Protein AF-A0A960I4E6-F1 (afdb_monomer)

Solvent-accessible surface area (backbone atoms only — not comparable to full-atom values): 8635 Å² total; per-residue (Å²): 141,48,82,63,46,8,63,42,57,64,64,68,92,78,55,79,77,52,73,44,82,52,91,48,92,100,50,95,77,42,71,48,63,75,60,32,48,14,31,56,44,51,40,40,74,74,46,74,80,50,78,89,82,73,68,37,79,29,67,81,35,92,39,59,68,58,84,77,54,41,71,29,26,16,45,44,10,22,14,49,50,31,28,79,68,65,22,26,20,38,17,36,18,27,40,72,74,76,86,50,67,94,90,73,34,68,74,60,41,62,70,71,52,49,59,64,42,45,50,54,53,47,50,54,54,50,50,48,47,70,75,59,62,67,98,60,55,42,68,44,82,45,70,30,73,67,48,84,127

Mean predicted aligned error: 4.67 Å

Nearest PDB structures (foldseek):
  5kst-assembly1_B  TM=8.573E-01  e=1.637E-09  Xylella fastidiosa 9a5c
  5kst-assembly1_C  TM=8.493E-01  e=1.103E-09  Xylella fastidiosa 9a5c
  5kst-assembly1_D  TM=8.505E-01  e=2.962E-09  Xylella fastidiosa 9a5c
  4zg5-assembly1_C  TM=8.194E-01  e=6.125E-08  Brucella abortus S19
  1ilv-assembly2_B  TM=7.559E-01  e=7.002E-07  Thermotoga maritima

pLDDT: mean 91.22, std 11.71, range [43.88, 98.81]

Sequence (149 aa):
EFSGAGAAVGALHLLQPEVRRVHVEGVAEAWTLNGPPALCVLFARLGLFGPPFDLVVSGINPGANVGRSVYHSGTIGAVLTGRLGGISGVAVSQAVAGFGVEGQGWDEMVKGQIWDTAADVASSVVGGLIADPPADAVALNVNVPNLPL

Radius of gyration: 15.85 Å; Cα contacts (8 Å, |Δi|>4): 259; chains: 1; bounding box: 44×38×42 Å

Structure (mmCIF, N/CA/C/O backbone):
data_AF-A0A960I4E6-F1
#
_entry.id   AF-A0A960I4E6-F1
#
loop_
_atom_site.group_PDB
_atom_site.id
_atom_site.type_symbol
_atom_site.label_atom_id
_atom_site.label_alt_id
_atom_site.label_comp_id
_atom_site.label_asym_id
_atom_site.label_entity_id
_atom_site.label_seq_id
_atom_site.pdbx_PDB_ins_code
_atom_site.Cartn_x
_atom_site.Cartn_y
_atom_site.Cartn_z
_atom_site.occupancy
_atom_site.B_iso_or_equiv
_atom_site.auth_seq_id
_atom_site.auth_comp_id
_atom_site.auth_asym_id
_atom_site.auth_atom_id
_atom_site.pdbx_PDB_model_num
ATOM 1 N N . GLU A 1 1 ? 1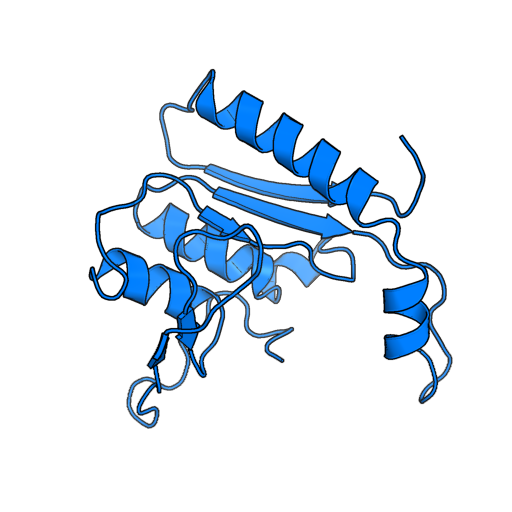2.657 0.837 -5.648 1.00 72.12 1 GLU A N 1
ATOM 2 C CA . GLU A 1 1 ? 11.960 2.103 -5.353 1.00 72.12 1 GLU A CA 1
ATOM 3 C C . GLU A 1 1 ? 11.039 2.379 -6.545 1.00 72.12 1 GLU A C 1
ATOM 5 O O . GLU A 1 1 ? 11.444 2.081 -7.662 1.00 72.12 1 GLU A O 1
ATOM 10 N N . PHE A 1 2 ? 9.770 2.727 -6.301 1.00 84.81 2 PHE A N 1
ATOM 11 C CA . PHE A 1 2 ? 8.718 2.862 -7.330 1.00 84.81 2 PHE A CA 1
ATOM 12 C C . PHE A 1 2 ? 7.821 4.091 -7.064 1.00 84.81 2 PHE A C 1
ATOM 14 O O . PHE A 1 2 ? 6.644 4.102 -7.443 1.00 84.81 2 PHE A O 1
ATOM 21 N N . SER A 1 3 ? 8.331 5.126 -6.385 1.00 78.62 3 SER A N 1
ATOM 22 C CA . SER A 1 3 ? 7.590 6.387 -6.270 1.00 78.62 3 SER A CA 1
ATOM 23 C C . SER A 1 3 ? 7.396 6.978 -7.662 1.00 78.62 3 SER A C 1
ATOM 25 O O . SER A 1 3 ? 8.274 6.904 -8.517 1.00 78.62 3 SER A O 1
ATOM 27 N N . GLY A 1 4 ? 6.214 7.531 -7.926 1.00 88.81 4 GLY A N 1
ATOM 28 C CA . GLY A 1 4 ? 5.860 8.020 -9.259 1.00 88.81 4 GLY A CA 1
ATOM 29 C C . GLY A 1 4 ? 5.182 6.981 -10.160 1.00 88.81 4 GLY A C 1
ATOM 30 O O . GLY A 1 4 ? 4.615 7.360 -11.183 1.00 88.81 4 GLY A O 1
ATOM 31 N N . ALA A 1 5 ? 5.175 5.693 -9.789 1.00 93.00 5 ALA A N 1
ATOM 32 C CA . ALA A 1 5 ? 4.591 4.638 -10.621 1.00 93.00 5 ALA A CA 1
ATOM 33 C C . ALA A 1 5 ? 3.056 4.706 -10.741 1.00 93.00 5 ALA A C 1
ATOM 35 O O . ALA A 1 5 ? 2.490 4.116 -11.663 1.00 93.00 5 ALA A O 1
ATOM 36 N N . GLY A 1 6 ? 2.368 5.396 -9.823 1.00 94.19 6 GLY A N 1
ATOM 37 C CA . GLY A 1 6 ? 0.905 5.389 -9.761 1.00 94.19 6 GLY A CA 1
ATOM 38 C C . GLY A 1 6 ? 0.350 3.958 -9.764 1.00 94.19 6 GLY A C 1
ATOM 39 O O . GLY A 1 6 ? 0.862 3.080 -9.071 1.00 94.19 6 GLY A O 1
ATOM 40 N N . ALA A 1 7 ? -0.669 3.707 -10.590 1.00 95.19 7 ALA A N 1
ATOM 41 C CA . ALA A 1 7 ? -1.270 2.382 -10.781 1.00 95.19 7 ALA A CA 1
ATOM 42 C C . ALA A 1 7 ? -0.632 1.556 -11.923 1.00 95.19 7 ALA A C 1
ATOM 44 O O . ALA A 1 7 ? -1.254 0.626 -12.438 1.00 95.19 7 ALA A O 1
ATOM 45 N N . ALA A 1 8 ? 0.582 1.893 -12.369 1.00 94.62 8 ALA A N 1
ATOM 46 C CA . ALA A 1 8 ? 1.252 1.127 -13.416 1.00 94.62 8 ALA A CA 1
ATOM 47 C C . ALA A 1 8 ? 1.584 -0.295 -12.940 1.00 94.62 8 ALA A C 1
ATOM 49 O O . ALA A 1 8 ? 2.090 -0.486 -11.841 1.00 94.62 8 ALA A O 1
ATOM 50 N N . VAL A 1 9 ? 1.384 -1.288 -13.807 1.00 91.88 9 VAL A N 1
ATOM 51 C CA . VAL A 1 9 ? 1.745 -2.700 -13.557 1.00 91.88 9 VAL A CA 1
ATOM 52 C C . VAL A 1 9 ? 3.100 -3.086 -14.169 1.00 91.88 9 VAL A C 1
ATOM 54 O O . VAL A 1 9 ? 3.491 -4.248 -14.160 1.00 91.88 9 VAL A O 1
ATOM 57 N N . GLY A 1 10 ? 3.840 -2.100 -14.685 1.00 87.69 10 GLY A N 1
ATOM 58 C CA . GLY A 1 10 ? 5.119 -2.289 -15.369 1.00 87.69 10 GLY A CA 1
ATOM 59 C C . GLY A 1 10 ? 4.977 -2.674 -16.847 1.00 87.69 10 GLY A C 1
ATOM 60 O O . GLY A 1 10 ? 3.881 -2.886 -17.366 1.00 87.69 10 GLY A O 1
ATOM 61 N N . ALA A 1 11 ? 6.109 -2.754 -17.550 1.00 84.19 11 ALA A N 1
ATOM 62 C CA . ALA A 1 11 ? 6.181 -3.205 -18.938 1.00 84.19 11 ALA A CA 1
ATOM 63 C C . ALA A 1 11 ? 6.035 -4.737 -19.036 1.00 84.19 11 ALA A C 1
ATOM 65 O O . ALA A 1 11 ? 7.017 -5.445 -19.237 1.00 84.19 11 ALA A O 1
ATOM 66 N N . LEU A 1 12 ? 4.808 -5.253 -18.898 1.00 78.88 12 LEU A N 1
ATOM 67 C CA . LEU A 1 12 ? 4.516 -6.698 -18.827 1.00 78.88 12 LEU A CA 1
ATOM 68 C C . LEU A 1 12 ? 5.081 -7.536 -19.990 1.00 78.88 12 LEU A C 1
ATOM 70 O O . LEU A 1 12 ? 5.328 -8.721 -19.823 1.00 78.88 12 LEU A O 1
ATOM 74 N N . HIS A 1 13 ? 5.291 -6.934 -21.162 1.00 77.50 13 HIS A N 1
ATOM 75 C CA . HIS A 1 13 ? 5.840 -7.605 -22.346 1.00 77.50 13 HIS A CA 1
ATOM 76 C C . HIS A 1 13 ? 7.375 -7.732 -22.337 1.00 77.50 13 HIS A C 1
ATOM 78 O O . HIS A 1 13 ? 7.924 -8.478 -23.142 1.00 77.50 13 HIS A O 1
ATOM 84 N N . LEU A 1 14 ? 8.065 -7.001 -21.455 1.00 81.44 14 LEU A N 1
ATOM 85 C CA . LEU A 1 14 ? 9.528 -7.024 -21.304 1.00 81.44 14 LEU A CA 1
ATOM 86 C C . LEU A 1 14 ? 9.962 -7.550 -19.936 1.00 81.44 14 LEU A C 1
ATOM 88 O O . LEU A 1 14 ? 11.085 -8.020 -19.780 1.00 81.44 14 LEU A O 1
ATOM 92 N N . LEU A 1 15 ? 9.090 -7.439 -18.936 1.00 76.75 15 LEU A N 1
ATOM 93 C CA . LEU A 1 15 ? 9.360 -7.896 -17.585 1.00 76.75 15 LEU A CA 1
ATOM 94 C C . LEU A 1 15 ? 9.135 -9.404 -17.487 1.00 76.75 15 LEU A C 1
ATOM 96 O O . LEU A 1 15 ? 8.081 -9.911 -17.859 1.00 76.75 15 LEU A O 1
ATOM 100 N N . GLN A 1 16 ? 10.105 -10.096 -16.898 1.00 86.06 16 GLN A N 1
ATOM 101 C CA . GLN A 1 16 ? 9.895 -11.389 -16.253 1.00 86.06 16 GLN A CA 1
ATOM 102 C C . GLN A 1 16 ? 9.923 -11.133 -14.747 1.00 86.06 16 GLN A C 1
ATOM 104 O O . GLN A 1 16 ? 11.015 -11.013 -14.182 1.00 86.06 16 GLN A O 1
ATOM 109 N N . PRO A 1 17 ? 8.757 -10.938 -14.103 1.00 88.44 17 PRO A N 1
ATOM 110 C CA . PRO A 1 17 ? 8.752 -10.579 -12.704 1.00 88.44 17 PRO A CA 1
ATOM 111 C C . PRO A 1 17 ? 9.275 -11.739 -11.860 1.00 88.44 17 PRO A C 1
ATOM 113 O O . PRO A 1 17 ? 8.780 -12.862 -11.925 1.00 88.44 17 PRO A O 1
ATOM 116 N N . GLU A 1 18 ? 10.297 -11.451 -11.076 1.00 92.38 18 GLU A N 1
ATOM 117 C CA . GLU A 1 18 ? 10.883 -12.352 -10.115 1.00 92.38 18 GLU A CA 1
ATOM 118 C C . GLU A 1 18 ? 10.123 -12.255 -8.800 1.00 92.38 18 GLU A C 1
ATOM 120 O O . GLU A 1 18 ? 9.946 -11.169 -8.241 1.00 92.38 18 GLU A O 1
ATOM 125 N N . VAL A 1 19 ? 9.706 -13.419 -8.311 1.00 95.19 19 VAL A N 1
ATOM 126 C CA . VAL A 1 19 ? 8.964 -13.574 -7.069 1.00 95.19 19 VAL A CA 1
ATOM 127 C C . VAL A 1 19 ? 9.729 -14.489 -6.138 1.00 95.19 19 VAL A C 1
ATOM 129 O O . VAL A 1 19 ? 10.095 -15.601 -6.516 1.00 95.19 19 VAL A O 1
ATOM 132 N N . ARG A 1 20 ? 9.958 -14.036 -4.905 1.00 96.69 20 ARG A N 1
ATOM 133 C CA . ARG A 1 20 ? 10.644 -14.834 -3.886 1.00 96.69 20 ARG A CA 1
ATOM 134 C C . ARG A 1 20 ? 9.882 -14.797 -2.577 1.00 96.69 20 ARG A C 1
ATOM 136 O O . ARG A 1 20 ? 9.466 -13.733 -2.130 1.00 96.69 20 ARG A O 1
ATOM 143 N N . ARG A 1 21 ? 9.742 -15.956 -1.937 1.00 96.94 21 ARG A N 1
ATOM 144 C CA . ARG A 1 21 ? 9.290 -16.020 -0.547 1.00 96.94 21 ARG A CA 1
ATOM 145 C C . ARG A 1 21 ? 10.423 -15.543 0.354 1.00 96.94 21 ARG A C 1
ATOM 147 O O . ARG A 1 21 ? 11.572 -15.937 0.157 1.00 96.94 21 ARG A O 1
ATOM 154 N N . VAL A 1 22 ? 10.098 -14.714 1.336 1.00 97.62 22 VAL A N 1
ATOM 155 C CA . VAL A 1 22 ? 11.049 -14.194 2.323 1.00 97.62 22 VAL A CA 1
ATOM 156 C C . VAL A 1 22 ? 10.477 -14.334 3.730 1.00 97.62 22 VAL A C 1
ATOM 158 O O . VAL A 1 22 ? 9.287 -14.589 3.905 1.00 97.62 22 VAL A O 1
ATOM 161 N N . HIS A 1 23 ? 11.335 -14.193 4.736 1.00 97.50 23 HIS A N 1
ATOM 162 C CA . HIS A 1 23 ? 10.920 -14.156 6.132 1.00 97.50 23 HIS A CA 1
ATOM 163 C C . HIS A 1 23 ? 10.969 -12.718 6.645 1.00 97.50 23 HIS A C 1
ATOM 165 O O . HIS A 1 23 ? 11.958 -12.018 6.428 1.00 97.50 23 HIS A O 1
ATOM 171 N N . VAL A 1 24 ? 9.905 -12.302 7.326 1.00 96.44 24 VAL A N 1
ATOM 172 C CA . VAL A 1 24 ? 9.822 -11.042 8.066 1.00 96.44 24 VAL A CA 1
ATOM 173 C C . VAL A 1 24 ? 9.306 -11.393 9.456 1.00 96.44 24 VAL A C 1
ATOM 175 O O . VAL A 1 24 ? 8.314 -12.111 9.584 1.00 96.44 24 VAL A O 1
ATOM 178 N N . GLU A 1 25 ? 10.003 -10.934 10.492 1.00 96.56 25 GLU A N 1
ATOM 179 C CA . GLU A 1 25 ? 9.628 -11.205 11.879 1.00 96.56 25 GLU A CA 1
ATOM 180 C C . GLU A 1 25 ? 8.204 -10.701 12.161 1.00 96.56 25 GLU A C 1
ATOM 182 O O . GLU A 1 25 ? 7.827 -9.607 11.745 1.00 96.56 25 GLU A O 1
ATOM 187 N N . GLY A 1 26 ? 7.388 -11.525 12.822 1.00 94.69 26 GLY A N 1
ATOM 188 C CA . GLY A 1 26 ? 5.989 -11.197 13.120 1.00 94.69 26 GLY A CA 1
ATOM 189 C C . GLY A 1 26 ? 5.017 -11.298 11.934 1.00 94.69 26 GLY A C 1
ATOM 190 O O . GLY A 1 26 ? 3.820 -11.103 12.130 1.00 94.69 26 GLY A O 1
ATOM 191 N N . VAL A 1 27 ? 5.480 -11.648 10.728 1.00 95.19 27 VAL A N 1
ATOM 192 C CA . VAL A 1 27 ? 4.634 -11.811 9.534 1.00 95.19 27 VAL A CA 1
ATOM 193 C C . VAL A 1 27 ? 4.553 -13.286 9.140 1.00 95.19 27 VAL A C 1
ATOM 195 O O . VAL A 1 27 ? 5.571 -13.942 8.922 1.00 95.19 27 VAL A O 1
ATOM 198 N N . ALA A 1 28 ? 3.331 -13.812 9.017 1.00 94.00 28 ALA A N 1
ATOM 199 C CA . ALA A 1 28 ? 3.096 -15.225 8.703 1.00 94.00 28 ALA A CA 1
ATOM 200 C C . ALA A 1 28 ? 3.627 -15.622 7.312 1.00 94.00 28 ALA A C 1
ATOM 202 O O . ALA A 1 28 ? 4.294 -16.648 7.161 1.00 94.00 28 ALA A O 1
ATOM 203 N N . GLU A 1 29 ? 3.358 -14.797 6.297 1.00 95.31 29 GLU A N 1
ATOM 204 C CA . GLU A 1 29 ? 3.814 -15.011 4.925 1.00 95.31 29 GLU A CA 1
ATOM 205 C C . GLU A 1 29 ? 4.255 -13.698 4.282 1.00 95.31 29 GLU A C 1
ATOM 207 O O . GLU A 1 29 ? 3.521 -12.712 4.295 1.00 95.31 29 GLU A O 1
ATOM 212 N N . ALA A 1 30 ? 5.455 -13.690 3.701 1.00 97.19 30 ALA A N 1
ATOM 213 C CA . ALA A 1 30 ? 6.005 -12.527 3.023 1.00 97.19 30 ALA A CA 1
ATOM 214 C C . ALA A 1 30 ? 6.641 -12.920 1.687 1.00 97.19 30 ALA A C 1
ATOM 216 O O . ALA A 1 30 ? 7.284 -13.968 1.548 1.00 97.19 30 ALA A O 1
ATOM 217 N N . TRP A 1 31 ? 6.474 -12.039 0.706 1.00 97.38 31 TRP A N 1
ATOM 218 C CA . TRP A 1 31 ? 6.967 -12.209 -0.653 1.00 97.38 31 TRP A CA 1
ATOM 219 C C . TRP A 1 31 ? 7.618 -10.917 -1.136 1.00 97.38 31 TRP A C 1
ATOM 221 O O . TRP A 1 31 ? 7.168 -9.822 -0.803 1.00 97.38 31 TRP A O 1
ATOM 231 N N . THR A 1 32 ? 8.657 -11.041 -1.954 1.00 96.00 32 THR A N 1
ATOM 232 C CA . THR A 1 32 ? 9.203 -9.935 -2.740 1.00 96.00 32 THR A CA 1
ATOM 233 C C . THR A 1 32 ? 8.846 -10.128 -4.206 1.00 96.00 32 THR A C 1
ATOM 235 O O . THR A 1 32 ? 8.808 -11.252 -4.706 1.00 96.00 32 THR A O 1
ATOM 238 N N . LEU A 1 33 ? 8.573 -9.014 -4.883 1.00 93.81 33 LEU A N 1
ATOM 239 C CA . LEU A 1 33 ? 8.299 -8.936 -6.312 1.00 93.81 33 LEU A CA 1
ATOM 240 C C . LEU A 1 33 ? 9.109 -7.769 -6.881 1.00 93.81 33 LEU A C 1
ATOM 242 O O . LEU A 1 33 ? 9.042 -6.656 -6.358 1.00 93.81 33 LEU A O 1
ATOM 246 N N . ASN A 1 34 ? 9.853 -7.991 -7.961 1.00 92.12 34 ASN A N 1
ATOM 247 C CA . ASN A 1 34 ? 10.609 -6.934 -8.647 1.00 92.12 34 ASN A CA 1
ATOM 248 C C . ASN A 1 34 ? 9.723 -6.096 -9.600 1.00 92.12 34 ASN A C 1
ATOM 250 O O . ASN A 1 34 ? 10.031 -5.912 -10.777 1.00 92.12 34 ASN A O 1
ATOM 254 N N . GLY A 1 35 ? 8.611 -5.562 -9.096 1.00 92.94 35 GLY A N 1
ATOM 255 C CA . GLY A 1 35 ? 7.671 -4.779 -9.895 1.00 92.94 35 GLY A CA 1
ATOM 256 C C . GLY A 1 35 ? 6.933 -3.704 -9.098 1.00 92.94 35 GLY A C 1
ATOM 257 O O . GLY A 1 35 ? 7.056 -3.650 -7.873 1.00 92.94 35 GLY A O 1
ATOM 258 N N . PRO A 1 36 ? 6.172 -2.831 -9.783 1.00 95.38 36 PRO A N 1
ATOM 259 C CA . PRO A 1 36 ? 5.442 -1.755 -9.124 1.00 95.38 36 PRO A CA 1
ATOM 260 C C . PRO A 1 36 ? 4.391 -2.272 -8.124 1.00 95.38 36 PRO A C 1
A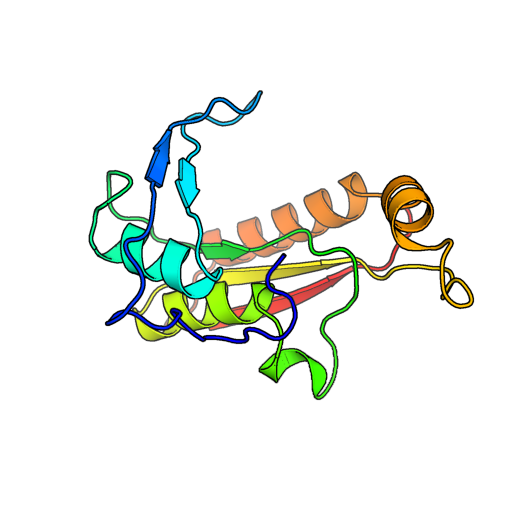TOM 262 O O . PRO A 1 36 ? 3.864 -3.370 -8.313 1.00 95.38 36 PRO A O 1
ATOM 265 N N . PRO A 1 37 ? 3.980 -1.469 -7.124 1.00 97.19 37 PRO A N 1
ATOM 266 C CA . PRO A 1 37 ? 3.036 -1.909 -6.089 1.00 97.19 37 PRO A CA 1
ATOM 267 C C . PRO A 1 37 ? 1.686 -2.428 -6.615 1.00 97.19 37 PRO A C 1
ATOM 269 O O . PRO A 1 37 ? 1.133 -3.384 -6.073 1.00 97.19 37 PRO A O 1
ATOM 272 N N . ALA A 1 38 ? 1.167 -1.845 -7.700 1.00 97.25 38 ALA A N 1
ATOM 273 C CA . ALA A 1 38 ? -0.044 -2.331 -8.363 1.00 97.25 38 ALA A CA 1
ATOM 274 C C . ALA A 1 38 ? 0.108 -3.772 -8.886 1.00 97.25 38 ALA A C 1
ATOM 276 O O . ALA A 1 38 ? -0.834 -4.560 -8.806 1.00 97.25 38 ALA A O 1
ATOM 277 N N . LEU A 1 39 ? 1.300 -4.149 -9.365 1.00 96.25 39 LEU A N 1
ATOM 278 C CA . LEU A 1 39 ? 1.573 -5.509 -9.829 1.00 96.25 39 LEU A CA 1
ATOM 279 C C . LEU A 1 39 ? 1.519 -6.519 -8.675 1.00 96.25 39 LEU A C 1
ATOM 281 O O . LEU A 1 39 ? 0.984 -7.607 -8.869 1.00 96.25 39 LEU A O 1
ATOM 285 N N . CYS A 1 40 ? 1.989 -6.155 -7.473 1.00 96.50 40 CYS A N 1
ATOM 286 C CA . CYS A 1 40 ? 1.883 -7.011 -6.285 1.00 96.50 40 CYS A CA 1
ATOM 287 C C . CYS A 1 40 ? 0.422 -7.387 -6.005 1.00 96.50 40 CYS A C 1
ATOM 289 O O . CYS A 1 40 ? 0.095 -8.562 -5.853 1.00 96.50 40 CYS A O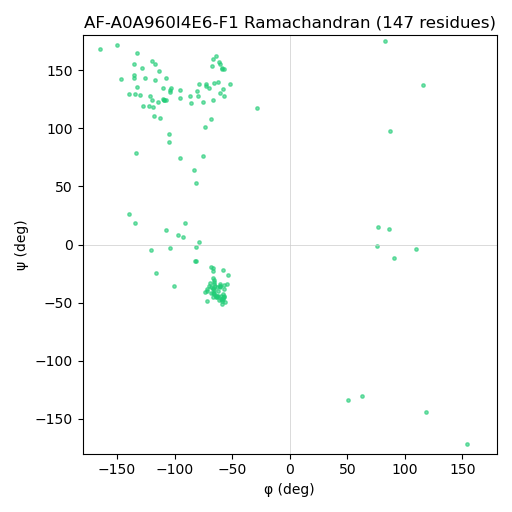 1
ATOM 291 N N . VAL A 1 41 ? -0.471 -6.392 -5.996 1.00 97.69 41 VAL A N 1
ATOM 292 C CA . VAL A 1 41 ? -1.905 -6.610 -5.749 1.00 97.69 41 VAL A CA 1
ATOM 293 C C . VAL A 1 41 ? -2.541 -7.402 -6.888 1.00 97.69 41 VAL A C 1
ATOM 295 O O . VAL A 1 41 ? -3.312 -8.325 -6.637 1.00 97.69 41 VAL A O 1
ATOM 298 N N . LEU A 1 42 ? -2.199 -7.096 -8.142 1.00 96.12 42 LEU A N 1
ATOM 299 C CA . LEU A 1 42 ? -2.694 -7.852 -9.292 1.00 96.12 42 LEU A CA 1
ATOM 300 C C . LEU A 1 42 ? -2.306 -9.335 -9.202 1.00 96.12 42 LEU A C 1
ATOM 302 O O . LEU A 1 42 ? -3.158 -10.199 -9.383 1.00 96.12 42 LEU A O 1
ATOM 306 N N . PHE A 1 43 ? -1.049 -9.640 -8.884 1.00 96.06 43 PHE A N 1
ATOM 307 C CA . PHE A 1 43 ? -0.566 -11.015 -8.752 1.00 96.06 43 PHE A CA 1
ATOM 308 C C . PHE A 1 43 ? -1.202 -11.748 -7.573 1.00 96.06 43 PHE A C 1
ATOM 310 O O . PHE A 1 43 ? -1.575 -12.912 -7.719 1.00 96.06 43 PHE A O 1
ATOM 317 N N . ALA A 1 44 ? -1.412 -11.059 -6.448 1.00 96.62 44 ALA A N 1
ATOM 318 C CA . ALA A 1 44 ? -2.184 -11.601 -5.337 1.00 96.62 44 ALA A CA 1
ATOM 319 C C . ALA A 1 44 ? -3.594 -12.007 -5.792 1.00 96.62 44 ALA A C 1
ATOM 321 O O . ALA A 1 44 ? -4.042 -13.113 -5.503 1.00 96.62 44 ALA A O 1
ATOM 322 N N . ARG A 1 45 ? -4.276 -11.155 -6.575 1.00 95.69 45 ARG A N 1
ATOM 323 C CA . ARG A 1 45 ? -5.632 -11.441 -7.086 1.00 95.69 45 ARG A CA 1
ATOM 324 C C . ARG A 1 45 ? -5.672 -12.600 -8.071 1.00 95.69 45 ARG A C 1
ATOM 326 O O . ARG A 1 45 ? -6.688 -13.275 -8.172 1.00 95.69 45 ARG A O 1
ATOM 333 N N . LEU A 1 46 ? -4.580 -12.820 -8.797 1.00 94.31 46 LEU A N 1
ATOM 334 C CA . LEU A 1 46 ? -4.415 -13.965 -9.690 1.00 94.31 46 LEU A CA 1
ATOM 335 C C . LEU A 1 46 ? -4.048 -15.258 -8.935 1.00 94.31 46 LEU A C 1
ATOM 337 O O . LEU A 1 46 ? -3.858 -16.291 -9.571 1.00 94.31 46 LEU A O 1
ATOM 341 N N . GLY A 1 47 ? -3.964 -15.216 -7.600 1.00 95.12 47 GLY A N 1
ATOM 342 C CA . GLY A 1 47 ? -3.736 -16.382 -6.744 1.00 95.12 47 GLY A CA 1
ATOM 343 C C . GLY A 1 47 ? -2.266 -16.749 -6.546 1.00 95.12 47 GLY A C 1
ATOM 344 O O . GLY A 1 47 ? -1.975 -17.841 -6.065 1.00 95.12 47 GLY A O 1
ATOM 345 N N . LEU A 1 48 ? -1.322 -15.869 -6.906 1.00 95.31 48 LEU A N 1
ATOM 346 C CA . LEU A 1 48 ? 0.107 -16.198 -6.851 1.00 95.31 48 LEU A CA 1
ATOM 347 C C . LEU A 1 48 ? 0.622 -16.429 -5.422 1.00 95.31 48 LEU A C 1
ATOM 349 O O . LEU A 1 48 ? 1.534 -17.227 -5.220 1.00 95.31 48 LEU A O 1
ATOM 353 N N . PHE A 1 49 ? 0.054 -15.725 -4.441 1.00 94.44 49 PHE A N 1
ATOM 354 C CA . PHE A 1 49 ? 0.562 -15.686 -3.066 1.00 94.44 49 PHE A CA 1
ATOM 355 C C . PHE A 1 49 ? -0.293 -16.468 -2.061 1.00 94.44 49 PHE A C 1
ATOM 357 O O . PHE A 1 49 ? -0.083 -16.317 -0.863 1.00 94.44 49 PHE A O 1
ATOM 364 N N . GLY A 1 50 ? -1.235 -17.297 -2.525 1.00 90.88 50 GLY A N 1
ATOM 365 C CA . GLY A 1 50 ? -2.050 -18.156 -1.662 1.00 90.88 50 GLY A CA 1
ATOM 366 C C . GLY A 1 50 ? -3.556 -17.864 -1.737 1.00 90.88 50 GLY A C 1
ATOM 367 O O . GLY A 1 50 ? -4.064 -17.627 -2.837 1.00 90.88 50 GLY A O 1
ATOM 368 N N . PRO A 1 51 ? -4.294 -17.970 -0.613 1.00 93.00 51 PRO A N 1
ATOM 369 C CA . PRO A 1 51 ? -5.750 -17.842 -0.600 1.00 93.00 51 PRO A CA 1
ATOM 370 C C . PRO A 1 51 ? -6.216 -16.438 -1.025 1.00 93.00 51 PRO A C 1
ATOM 372 O O . PRO A 1 51 ? -5.430 -15.487 -1.007 1.00 93.00 51 PRO A O 1
ATOM 375 N N . PRO A 1 52 ? -7.499 -16.285 -1.404 1.00 94.12 52 PRO A N 1
ATOM 376 C CA . PRO A 1 52 ? -8.061 -14.971 -1.688 1.00 94.12 52 PRO A CA 1
ATOM 377 C C . PRO A 1 52 ? -7.950 -14.048 -0.468 1.00 94.12 52 PRO A C 1
ATOM 379 O O . PRO A 1 52 ? -7.989 -14.500 0.676 1.00 94.12 52 PRO A O 1
ATOM 382 N N . PHE A 1 53 ? -7.853 -12.749 -0.734 1.00 94.88 53 PHE A N 1
ATOM 383 C CA . PHE A 1 53 ? -7.832 -11.688 0.269 1.00 94.88 53 PHE A CA 1
ATOM 384 C C . PHE A 1 53 ? -9.020 -10.741 0.057 1.00 94.88 53 PHE A C 1
ATOM 386 O O . PHE A 1 53 ? -9.566 -10.656 -1.045 1.00 94.88 53 PHE A O 1
ATOM 393 N N . ASP A 1 54 ? -9.400 -10.019 1.105 1.00 95.81 54 ASP A N 1
ATOM 394 C CA . ASP A 1 54 ? -10.584 -9.152 1.163 1.00 95.81 54 ASP A CA 1
ATOM 395 C C . ASP A 1 54 ? -10.261 -7.677 1.458 1.00 95.81 54 ASP A C 1
ATOM 397 O O . ASP A 1 54 ? -11.142 -6.819 1.374 1.00 95.81 54 ASP A O 1
ATOM 401 N N . LEU A 1 55 ? -8.993 -7.357 1.730 1.00 97.88 55 LEU A N 1
ATOM 402 C CA . LEU A 1 55 ? -8.526 -6.002 1.999 1.00 97.88 55 LEU A CA 1
ATOM 403 C C . LEU A 1 55 ? -7.099 -5.783 1.479 1.00 97.88 55 LEU A C 1
ATOM 405 O O . LEU A 1 55 ? -6.235 -6.650 1.601 1.00 97.88 55 LEU A O 1
ATOM 409 N N . VAL A 1 56 ? -6.826 -4.589 0.945 1.00 98.50 56 VAL A N 1
ATOM 410 C CA . VAL A 1 56 ? -5.460 -4.128 0.641 1.00 98.50 56 VAL A CA 1
ATOM 411 C C . VAL A 1 56 ? -5.039 -3.052 1.633 1.00 98.50 56 VAL A C 1
ATOM 413 O O . VAL A 1 56 ? -5.672 -2.004 1.707 1.00 98.50 56 VAL A O 1
ATOM 416 N N . VAL A 1 57 ? -3.920 -3.246 2.327 1.00 98.56 57 VAL A N 1
ATOM 417 C CA . VAL A 1 57 ? -3.257 -2.176 3.086 1.00 98.56 57 VAL A CA 1
ATOM 418 C C . VAL A 1 57 ? -1.901 -1.906 2.446 1.00 98.56 57 VAL A C 1
ATOM 420 O O . VAL A 1 57 ? -1.096 -2.819 2.284 1.00 98.56 57 VAL A O 1
ATOM 423 N N . SER A 1 58 ? -1.655 -0.662 2.035 1.00 98.50 58 SER A N 1
ATOM 424 C CA . SER A 1 58 ? -0.401 -0.256 1.396 1.00 98.50 58 SER A CA 1
ATOM 425 C C . SER A 1 58 ? 0.253 0.865 2.191 1.00 98.50 58 SER A C 1
ATOM 427 O O . SER A 1 58 ? -0.330 1.934 2.352 1.00 98.50 58 SER A O 1
ATOM 429 N N . GLY A 1 59 ? 1.461 0.631 2.697 1.00 96.50 59 GLY A N 1
ATOM 430 C CA . GLY A 1 59 ? 2.167 1.576 3.555 1.00 96.50 59 GLY A CA 1
ATOM 431 C C . GLY A 1 59 ? 3.169 0.878 4.481 1.00 96.50 59 GLY A C 1
ATOM 432 O O . GLY A 1 59 ? 3.421 -0.312 4.325 1.00 96.50 59 GLY A O 1
ATOM 433 N N . ILE A 1 60 ? 3.762 1.585 5.443 1.00 96.62 60 ILE A N 1
ATOM 434 C CA . ILE A 1 60 ? 3.618 3.034 5.676 1.00 96.62 60 ILE A CA 1
ATOM 435 C C . ILE A 1 60 ? 4.629 3.778 4.800 1.00 96.62 60 ILE A C 1
ATOM 437 O O . ILE A 1 60 ? 5.830 3.544 4.886 1.00 96.62 60 ILE A O 1
ATOM 441 N N . ASN A 1 61 ? 4.150 4.668 3.933 1.00 94.69 61 ASN A N 1
ATOM 442 C CA . ASN A 1 61 ? 5.024 5.418 3.035 1.00 94.69 61 ASN A CA 1
ATOM 443 C C . ASN A 1 61 ? 5.701 6.602 3.760 1.00 94.69 61 ASN A C 1
ATOM 445 O O . ASN A 1 61 ? 4.974 7.434 4.315 1.00 94.69 61 ASN A O 1
ATOM 449 N N . PRO A 1 62 ? 7.043 6.750 3.706 1.00 91.38 62 PRO A N 1
ATOM 450 C CA . PRO A 1 62 ? 7.720 7.981 4.111 1.00 91.38 62 PRO A CA 1
ATOM 451 C C . PRO A 1 62 ? 7.379 9.099 3.121 1.00 91.38 62 PRO A C 1
ATOM 453 O O . PRO A 1 62 ? 7.834 9.102 1.978 1.00 91.38 62 PRO A O 1
ATOM 456 N N . GLY A 1 63 ? 6.556 10.049 3.550 1.00 90.19 63 GLY A N 1
ATOM 457 C CA . GLY A 1 63 ? 6.104 11.173 2.742 1.00 90.19 63 GLY A CA 1
ATOM 458 C C . GLY A 1 63 ? 4.597 11.150 2.504 1.00 90.19 63 GLY A C 1
ATOM 459 O O . GLY A 1 63 ? 3.988 10.115 2.202 1.00 90.19 63 GLY A O 1
ATOM 460 N N . ALA A 1 64 ? 3.995 12.331 2.628 1.00 91.56 64 ALA A N 1
ATOM 461 C CA . ALA A 1 64 ? 2.565 12.518 2.453 1.00 91.56 64 ALA A CA 1
ATOM 462 C C . ALA A 1 64 ? 2.154 12.425 0.972 1.00 91.56 64 ALA A C 1
ATOM 464 O O . ALA A 1 64 ? 2.784 13.011 0.091 1.00 91.56 64 ALA A O 1
ATOM 465 N N . ASN A 1 65 ? 1.042 11.743 0.711 1.00 93.06 65 ASN A N 1
ATOM 466 C CA . ASN A 1 65 ? 0.372 11.699 -0.583 1.00 93.06 65 ASN A CA 1
ATOM 467 C C . ASN A 1 65 ? -0.888 12.570 -0.526 1.00 93.06 65 ASN A C 1
ATOM 469 O O . ASN A 1 65 ? -1.978 12.095 -0.200 1.00 93.06 65 ASN A O 1
ATOM 473 N N . VAL A 1 66 ? -0.730 13.862 -0.823 1.00 92.69 66 VAL A N 1
ATOM 474 C CA . VAL A 1 66 ? -1.780 14.886 -0.705 1.00 92.69 66 VAL A CA 1
ATOM 475 C C . VAL A 1 66 ? -1.937 15.698 -1.990 1.00 92.69 66 VAL A C 1
ATOM 477 O O . VAL A 1 66 ? -0.999 15.893 -2.762 1.00 92.69 66 VAL A O 1
ATOM 480 N N . GLY A 1 67 ? -3.143 16.212 -2.229 1.00 94.12 67 GLY A N 1
ATOM 481 C CA . GLY A 1 67 ? -3.425 17.021 -3.413 1.00 94.12 67 GLY A CA 1
ATOM 482 C C . GLY A 1 67 ? -3.230 16.228 -4.706 1.00 94.12 67 GLY A C 1
ATOM 483 O O . GLY A 1 67 ? -3.763 15.135 -4.852 1.00 94.12 67 GLY A O 1
ATOM 484 N N . ARG A 1 68 ? -2.486 16.783 -5.669 1.00 92.56 68 ARG A N 1
ATOM 485 C CA . ARG A 1 68 ? -2.303 16.170 -6.998 1.00 92.56 68 ARG A CA 1
ATOM 486 C C . ARG A 1 68 ? -1.221 15.0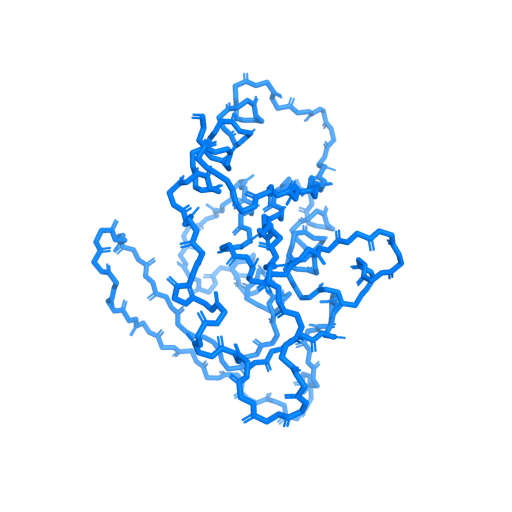90 -7.043 1.00 92.56 68 ARG A C 1
ATOM 488 O O . ARG A 1 68 ? -1.198 14.330 -8.006 1.00 92.56 68 ARG A O 1
ATOM 495 N N . SER A 1 69 ? -0.355 14.980 -6.031 1.00 87.25 69 SER A N 1
ATOM 496 C CA . SER A 1 69 ? 0.684 13.937 -6.022 1.00 87.25 69 SER A CA 1
ATOM 497 C C . SER A 1 69 ? 0.096 12.527 -5.913 1.00 87.25 69 SER A C 1
ATOM 499 O O . SER A 1 69 ? 0.731 11.565 -6.342 1.00 87.25 69 SER A O 1
ATOM 501 N N . VAL A 1 70 ? -1.150 12.410 -5.437 1.00 94.50 70 VAL A N 1
ATOM 502 C CA . VAL A 1 70 ? -1.866 11.137 -5.279 1.00 94.50 70 VAL A CA 1
ATOM 503 C C . VAL A 1 70 ? -1.925 10.308 -6.563 1.00 94.50 70 VAL A C 1
ATOM 505 O O . VAL A 1 70 ? -1.832 9.087 -6.496 1.00 94.50 70 VAL A O 1
ATOM 508 N N . TYR A 1 71 ? -2.009 10.951 -7.733 1.00 93.25 71 TYR A N 1
ATOM 509 C CA . TYR A 1 71 ? -2.083 10.263 -9.028 1.00 93.25 71 TYR A CA 1
ATOM 510 C C . TYR A 1 71 ? -0.802 9.504 -9.386 1.00 93.25 71 TYR A C 1
ATOM 512 O O . TYR A 1 71 ? -0.836 8.566 -10.180 1.00 93.25 71 TYR A O 1
ATOM 520 N N . HIS A 1 72 ? 0.322 9.898 -8.793 1.00 94.12 72 HIS A N 1
ATOM 521 C CA . HIS A 1 72 ? 1.639 9.332 -9.068 1.00 94.12 72 HIS A CA 1
ATOM 522 C C . HIS A 1 72 ? 2.110 8.390 -7.949 1.00 94.12 72 HIS A C 1
ATOM 524 O O . HIS A 1 72 ? 3.158 7.759 -8.058 1.00 94.12 72 HIS A O 1
ATOM 530 N N . SER A 1 73 ? 1.340 8.251 -6.871 1.00 96.44 73 SER A N 1
ATOM 531 C CA . SER A 1 73 ? 1.718 7.431 -5.723 1.00 96.44 73 SER A CA 1
ATOM 532 C C . SER A 1 73 ? 1.557 5.939 -6.010 1.00 96.44 73 SER A C 1
ATOM 534 O O . SER A 1 73 ? 0.456 5.470 -6.297 1.00 96.44 73 SER A O 1
ATOM 536 N N . GLY A 1 74 ? 2.644 5.176 -5.866 1.00 97.12 74 GLY A N 1
ATOM 537 C CA . GLY A 1 74 ? 2.591 3.712 -5.907 1.00 97.12 74 GLY A CA 1
ATOM 538 C C . GLY A 1 74 ? 1.791 3.120 -4.740 1.00 97.12 74 GLY A C 1
ATOM 539 O O . GLY A 1 74 ? 1.046 2.163 -4.935 1.00 97.12 74 GLY A O 1
ATOM 540 N N . THR A 1 75 ? 1.872 3.728 -3.550 1.00 97.69 75 THR A N 1
ATOM 541 C CA . THR A 1 75 ? 1.097 3.337 -2.358 1.00 97.69 75 THR A CA 1
ATOM 542 C C . THR A 1 75 ? -0.406 3.394 -2.635 1.00 97.69 75 THR A C 1
ATOM 544 O O . THR A 1 75 ? -1.144 2.446 -2.373 1.00 97.69 75 THR A O 1
ATOM 547 N N . ILE A 1 76 ? -0.864 4.486 -3.252 1.00 97.94 76 ILE A N 1
ATOM 548 C CA . ILE A 1 76 ? -2.266 4.636 -3.660 1.00 97.94 76 ILE A CA 1
ATOM 549 C C . ILE A 1 76 ? -2.581 3.726 -4.851 1.00 97.94 76 ILE A C 1
ATOM 551 O O . ILE A 1 76 ? -3.648 3.117 -4.889 1.00 97.94 76 ILE A O 1
ATOM 555 N N . GLY A 1 77 ? -1.657 3.574 -5.802 1.00 97.94 77 GLY A N 1
ATOM 556 C CA . GLY A 1 77 ? -1.817 2.694 -6.960 1.00 97.94 77 GLY A CA 1
ATOM 557 C C . GLY A 1 77 ? -2.101 1.235 -6.599 1.00 97.94 77 GLY A C 1
ATOM 558 O O . GLY A 1 77 ? -2.947 0.604 -7.237 1.00 97.94 77 GLY A O 1
ATOM 559 N N . ALA A 1 78 ? -1.466 0.709 -5.547 1.00 98.31 78 ALA A N 1
ATOM 560 C CA . ALA A 1 78 ? -1.757 -0.623 -5.016 1.00 98.31 78 ALA A CA 1
ATOM 561 C C . ALA A 1 78 ? -3.225 -0.753 -4.576 1.00 98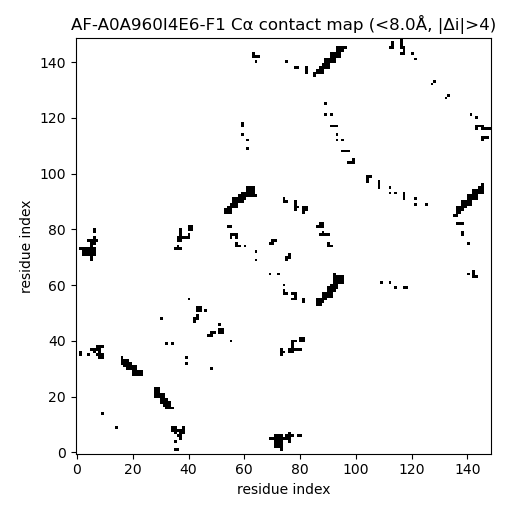.31 78 ALA A C 1
ATOM 563 O O . ALA A 1 78 ? -3.940 -1.653 -5.018 1.00 98.31 78 ALA A O 1
ATOM 564 N N . VAL A 1 79 ? -3.703 0.193 -3.766 1.00 98.31 79 VAL A N 1
ATOM 565 C CA . VAL A 1 79 ? -5.083 0.207 -3.259 1.00 98.31 79 VAL A CA 1
ATOM 566 C C . VAL A 1 79 ? -6.098 0.409 -4.383 1.00 98.31 79 VAL A C 1
ATOM 568 O O . VAL A 1 79 ? -7.108 -0.292 -4.436 1.00 98.31 79 VAL A O 1
ATOM 571 N N . LEU A 1 80 ? -5.821 1.309 -5.329 1.00 98.00 80 LEU A N 1
ATOM 572 C CA . LEU A 1 80 ? -6.672 1.506 -6.505 1.00 98.00 80 LEU A CA 1
ATOM 573 C C . LEU A 1 80 ? -6.775 0.232 -7.351 1.00 98.00 80 LEU A C 1
ATOM 575 O O . LEU A 1 80 ? -7.851 -0.074 -7.858 1.00 98.00 80 LEU A O 1
ATOM 579 N N . THR A 1 81 ? -5.695 -0.545 -7.457 1.00 97.88 81 THR A N 1
ATOM 580 C CA . THR A 1 81 ? -5.699 -1.834 -8.166 1.00 97.88 81 THR A CA 1
ATOM 581 C C . THR A 1 81 ? -6.583 -2.872 -7.472 1.00 97.88 81 THR A C 1
ATOM 583 O O . THR A 1 81 ? -7.304 -3.610 -8.146 1.00 97.88 81 THR A O 1
ATOM 586 N N . GLY A 1 82 ? -6.578 -2.903 -6.135 1.00 97.56 82 GLY A N 1
ATOM 587 C CA . GLY A 1 82 ? -7.515 -3.708 -5.345 1.00 97.56 82 GLY A CA 1
ATOM 588 C C . GLY A 1 82 ? -8.964 -3.288 -5.589 1.00 97.56 82 GLY A C 1
ATOM 589 O O . GLY A 1 82 ? -9.803 -4.122 -5.932 1.00 97.56 82 GLY A O 1
ATOM 590 N N . ARG A 1 83 ? -9.232 -1.977 -5.539 1.00 97.62 83 ARG A N 1
ATOM 591 C CA . ARG A 1 83 ? -10.574 -1.410 -5.729 1.00 97.62 83 ARG A CA 1
ATOM 592 C C . ARG A 1 83 ? -11.154 -1.691 -7.111 1.00 97.62 83 ARG A C 1
ATOM 594 O O . ARG A 1 83 ? -12.329 -2.029 -7.211 1.00 97.62 83 ARG A O 1
ATOM 601 N N . LEU A 1 84 ? -10.342 -1.620 -8.169 1.00 95.44 84 LEU A N 1
ATOM 602 C CA . LEU A 1 84 ? -10.742 -2.044 -9.522 1.00 95.44 84 LEU A CA 1
ATOM 603 C C . LEU A 1 84 ? -11.185 -3.516 -9.571 1.00 95.44 84 LEU A C 1
ATOM 605 O O . LEU A 1 84 ? -11.895 -3.928 -10.483 1.00 95.44 84 LEU A O 1
ATOM 609 N N . GLY A 1 85 ? -10.753 -4.309 -8.595 1.00 94.31 85 GLY A N 1
ATOM 610 C CA . GLY A 1 85 ? -11.149 -5.688 -8.383 1.00 94.31 85 GLY A CA 1
ATOM 611 C C . GLY A 1 85 ? -12.317 -5.920 -7.436 1.00 94.31 85 GLY A C 1
ATOM 612 O O . GLY A 1 85 ? -12.563 -7.080 -7.120 1.00 94.31 85 GLY A O 1
ATOM 613 N N . GLY A 1 86 ? -12.982 -4.865 -6.961 1.00 96.88 86 GLY A N 1
ATOM 614 C CA . GLY A 1 86 ? -14.031 -4.964 -5.946 1.00 96.88 86 GLY A CA 1
ATOM 615 C C . GLY A 1 86 ? -13.510 -5.172 -4.521 1.00 96.88 86 GLY A C 1
ATOM 616 O O . GLY A 1 86 ? -14.290 -5.545 -3.655 1.00 96.88 86 GLY A O 1
ATOM 617 N N . ILE A 1 87 ? -12.218 -4.936 -4.264 1.00 97.81 87 ILE A N 1
ATOM 618 C CA . ILE A 1 87 ? -11.602 -5.102 -2.942 1.00 97.81 87 ILE A CA 1
ATOM 619 C C . ILE A 1 87 ? -11.270 -3.728 -2.362 1.00 97.81 87 ILE A C 1
ATOM 621 O O . ILE A 1 87 ? -10.562 -2.940 -2.990 1.00 97.81 87 ILE A O 1
ATOM 625 N N . SER A 1 88 ? -11.776 -3.428 -1.167 1.00 98.38 88 SER A N 1
ATOM 626 C CA . SER A 1 88 ? -11.458 -2.174 -0.481 1.00 98.38 88 SER A CA 1
ATOM 627 C C . SER A 1 88 ? -9.983 -2.110 -0.076 1.00 98.38 88 SER A C 1
ATOM 629 O O . SER A 1 88 ? -9.299 -3.128 0.052 1.00 98.38 88 SER A O 1
ATOM 631 N N . GLY A 1 89 ? -9.472 -0.908 0.173 1.00 98.31 89 GLY A N 1
ATOM 632 C CA . GLY A 1 89 ? -8.145 -0.787 0.753 1.00 98.31 89 GLY A CA 1
ATOM 633 C C . GLY A 1 89 ? -7.798 0.576 1.326 1.00 98.31 89 GLY A C 1
ATOM 634 O O . GLY A 1 89 ? -8.494 1.570 1.113 1.00 98.31 89 GLY A O 1
ATOM 635 N N . VAL A 1 90 ? -6.688 0.594 2.056 1.00 98.81 90 VAL A N 1
ATOM 636 C CA . VAL A 1 90 ? -6.181 1.737 2.813 1.00 98.81 90 VAL A CA 1
ATOM 637 C C . VAL A 1 90 ? -4.727 1.990 2.426 1.00 98.81 90 VAL A C 1
ATOM 639 O O . VAL A 1 90 ? -3.862 1.131 2.596 1.00 98.81 90 VAL A O 1
ATOM 642 N N . ALA A 1 91 ? -4.455 3.173 1.884 1.00 98.62 91 ALA A N 1
ATOM 643 C CA . ALA A 1 91 ? -3.112 3.671 1.633 1.00 98.62 91 ALA A CA 1
ATOM 644 C C . ALA A 1 91 ? -2.694 4.538 2.821 1.00 98.62 91 ALA A C 1
ATOM 646 O O . ALA A 1 91 ? -3.419 5.466 3.183 1.00 98.62 91 ALA A O 1
ATOM 647 N N . VAL A 1 92 ? -1.543 4.241 3.420 1.00 98.69 92 VAL A N 1
ATOM 648 C CA . VAL A 1 92 ? -1.045 4.920 4.619 1.00 98.69 92 VAL A CA 1
ATOM 649 C C . VAL A 1 92 ? 0.296 5.577 4.318 1.00 98.69 92 VAL A C 1
ATOM 651 O O . VAL A 1 92 ? 1.259 4.929 3.903 1.00 98.69 92 VAL A O 1
ATOM 654 N N . SER A 1 93 ? 0.351 6.877 4.569 1.00 96.81 93 SER A N 1
ATOM 655 C CA . SER A 1 93 ? 1.526 7.730 4.437 1.00 96.81 93 SER A CA 1
ATOM 656 C C . SER A 1 93 ? 1.775 8.466 5.747 1.00 96.81 93 SER A C 1
ATOM 658 O O . SER A 1 93 ? 0.824 8.923 6.377 1.00 96.81 93 SER A O 1
ATOM 660 N N . GLN A 1 94 ? 3.037 8.663 6.123 1.00 95.44 94 GLN A N 1
ATOM 661 C CA . GLN A 1 94 ? 3.396 9.568 7.214 1.00 95.44 94 GLN A CA 1
ATOM 662 C C . GLN A 1 94 ? 4.110 10.798 6.654 1.00 95.44 94 GLN A C 1
ATOM 664 O O . GLN A 1 94 ? 4.974 10.687 5.783 1.00 95.44 94 GLN A O 1
ATOM 669 N N . ALA A 1 95 ? 3.733 11.984 7.129 1.00 91.56 95 ALA A N 1
ATOM 670 C CA . ALA A 1 95 ? 4.438 13.217 6.815 1.00 91.56 95 ALA A CA 1
ATOM 671 C C . ALA A 1 95 ? 5.908 13.100 7.236 1.00 91.56 95 ALA A C 1
ATOM 673 O O . ALA A 1 95 ? 6.229 12.392 8.184 1.00 91.56 95 ALA A O 1
ATOM 674 N N . VAL A 1 96 ? 6.784 13.809 6.536 1.00 86.38 96 VAL A N 1
ATOM 675 C CA . VAL A 1 96 ? 8.214 13.876 6.845 1.00 86.38 96 VAL A CA 1
ATOM 676 C C . VAL A 1 96 ? 8.570 15.312 7.205 1.00 86.38 96 VAL A C 1
ATOM 678 O O . VAL A 1 96 ? 8.028 16.251 6.616 1.00 86.38 96 VAL A O 1
ATOM 681 N N . ALA A 1 97 ? 9.449 15.491 8.190 1.00 70.19 97 ALA A N 1
ATOM 682 C CA . ALA A 1 97 ? 9.954 16.801 8.590 1.00 70.19 97 ALA A CA 1
ATOM 683 C C . ALA A 1 97 ? 11.380 16.996 8.053 1.00 70.19 97 ALA A C 1
ATOM 685 O O . ALA A 1 97 ? 12.209 16.102 8.173 1.00 70.19 97 ALA A O 1
ATOM 686 N N . GLY A 1 98 ? 11.660 18.174 7.487 1.00 60.91 98 GLY A N 1
ATOM 687 C CA . GLY A 1 98 ? 12.975 18.519 6.941 1.00 60.91 98 GLY A CA 1
ATOM 688 C C . GLY A 1 98 ? 13.150 18.078 5.488 1.00 60.91 98 GLY A C 1
ATOM 689 O O . GLY A 1 98 ? 13.513 16.944 5.201 1.00 60.91 98 GLY A O 1
ATOM 690 N N . PHE A 1 99 ? 12.941 18.999 4.544 1.00 55.69 99 PHE A N 1
ATOM 691 C CA . PHE A 1 99 ? 13.490 18.822 3.202 1.00 55.69 99 PHE A CA 1
ATOM 692 C C . PHE A 1 99 ? 14.993 19.075 3.301 1.00 55.69 99 PHE A C 1
ATOM 694 O O . PHE A 1 99 ? 15.428 20.223 3.398 1.00 55.69 99 PHE A O 1
ATOM 701 N N . GLY A 1 100 ? 15.780 18.002 3.345 1.00 48.22 100 GLY A N 1
ATOM 702 C CA . GLY A 1 100 ? 17.222 18.108 3.187 1.00 48.22 100 GLY A CA 1
ATOM 703 C C . GLY A 1 100 ? 17.528 18.773 1.847 1.00 48.22 100 GLY A C 1
ATOM 704 O O . GLY A 1 100 ? 17.013 18.357 0.808 1.00 48.22 100 GLY A O 1
ATOM 705 N N . VAL A 1 101 ? 18.351 19.818 1.882 1.00 43.88 101 VAL A N 1
ATOM 706 C CA . VAL A 1 101 ? 19.033 20.347 0.696 1.00 43.88 101 VAL A CA 1
ATOM 707 C C . VAL A 1 101 ? 19.736 19.167 0.011 1.00 43.88 101 VAL A C 1
ATOM 709 O O . VAL A 1 101 ? 20.246 18.286 0.706 1.00 43.88 101 VAL A O 1
ATOM 712 N N . GLU A 1 102 ? 19.680 19.108 -1.322 1.00 44.59 102 GLU A N 1
ATOM 713 C CA . GLU A 1 102 ? 20.168 18.004 -2.164 1.00 44.59 102 GLU A CA 1
ATOM 714 C C . GLU A 1 102 ? 21.347 17.217 -1.558 1.00 44.59 102 GLU A C 1
ATOM 716 O O . GLU A 1 102 ? 22.436 17.749 -1.354 1.00 44.59 102 GLU A O 1
ATOM 721 N N . GLY A 1 103 ? 21.124 15.923 -1.299 1.00 47.00 103 GLY A N 1
ATOM 722 C CA . GLY A 1 103 ? 22.198 14.956 -1.047 1.00 47.00 103 GLY A CA 1
ATOM 723 C C . GLY A 1 103 ? 22.368 14.412 0.378 1.00 47.00 103 GLY A C 1
ATOM 724 O O . GLY A 1 103 ? 23.197 13.523 0.537 1.00 47.00 103 GLY A O 1
ATOM 725 N N . GLN A 1 104 ? 21.613 14.855 1.397 1.00 46.81 104 GLN A N 1
ATOM 726 C CA . GLN A 1 104 ? 21.779 14.341 2.784 1.00 46.81 104 GLN A CA 1
ATOM 727 C C . GLN A 1 104 ? 20.485 13.975 3.550 1.00 46.81 104 GLN A C 1
ATOM 729 O O . GLN A 1 104 ? 20.505 13.869 4.768 1.00 46.81 104 GLN A O 1
ATOM 734 N N . GLY A 1 105 ? 19.340 13.768 2.888 1.00 58.44 105 GLY A N 1
ATOM 735 C CA . GLY A 1 105 ? 18.048 13.741 3.601 1.00 58.44 105 GLY A CA 1
ATOM 736 C C . GLY A 1 105 ? 17.415 12.380 3.920 1.00 58.44 105 GLY A C 1
ATOM 737 O O . GLY A 1 105 ? 16.754 12.268 4.943 1.00 58.44 105 GLY A O 1
ATOM 738 N N . TRP A 1 106 ? 17.532 11.360 3.060 1.00 68.19 106 TRP A N 1
ATOM 739 C CA . TRP A 1 106 ? 16.569 10.240 3.094 1.00 68.19 106 TRP A CA 1
ATOM 740 C C . TRP A 1 106 ? 16.728 9.312 4.306 1.00 68.19 106 TRP A C 1
ATOM 742 O O . TRP A 1 106 ? 15.751 9.035 4.999 1.00 68.19 106 TRP A O 1
ATOM 752 N N . ASP A 1 107 ? 17.953 8.871 4.598 1.00 71.56 107 ASP A N 1
ATOM 753 C CA . ASP A 1 107 ? 18.206 7.944 5.708 1.00 71.56 107 ASP A CA 1
ATOM 754 C C . ASP A 1 107 ? 17.978 8.602 7.073 1.00 71.56 107 ASP A C 1
ATOM 756 O O . ASP A 1 107 ? 17.481 7.964 7.999 1.00 71.56 107 ASP A O 1
ATOM 760 N N . GLU A 1 108 ? 18.317 9.884 7.213 1.00 67.75 108 GLU A N 1
ATOM 761 C CA . GLU A 1 108 ? 18.059 10.642 8.442 1.00 67.75 108 GLU A CA 1
ATOM 762 C C . GLU A 1 108 ? 16.572 10.956 8.614 1.00 67.75 108 GLU A C 1
ATOM 764 O O . GLU A 1 108 ? 16.035 10.801 9.710 1.00 67.75 108 GLU A O 1
ATOM 769 N N . MET A 1 109 ? 15.883 11.302 7.524 1.00 75.62 109 MET A N 1
ATOM 770 C CA . MET A 1 109 ? 14.439 11.521 7.515 1.00 75.62 109 MET A CA 1
ATOM 771 C C . MET A 1 109 ? 13.691 10.269 7.974 1.00 75.62 109 MET A C 1
ATOM 773 O O . MET A 1 109 ? 12.854 10.359 8.864 1.00 75.62 109 MET A O 1
ATOM 777 N N . VAL A 1 110 ? 14.023 9.094 7.427 1.00 81.19 110 VAL A N 1
ATOM 778 C CA . VAL A 1 110 ? 13.396 7.816 7.809 1.00 81.19 110 VAL A CA 1
ATOM 779 C C . VAL A 1 110 ? 13.666 7.464 9.276 1.00 81.19 110 VAL A C 1
ATOM 781 O O . VAL A 1 110 ? 12.771 6.949 9.945 1.00 81.19 110 VAL A O 1
ATOM 784 N N . LYS A 1 111 ? 14.861 7.770 9.804 1.00 82.94 111 LYS A N 1
ATOM 785 C CA . LYS A 1 111 ? 15.190 7.569 11.229 1.00 82.94 111 LYS A CA 1
ATOM 786 C C . LYS A 1 111 ? 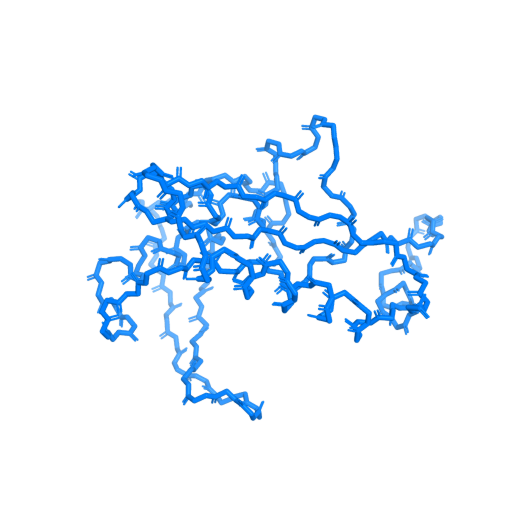14.373 8.460 12.165 1.00 82.94 111 LYS A C 1
ATOM 788 O O . LYS A 1 111 ? 14.128 8.067 13.299 1.00 82.94 111 LYS A O 1
ATOM 793 N N . GLY A 1 112 ? 13.979 9.649 11.712 1.00 85.50 112 GLY A N 1
ATOM 794 C CA . GLY A 1 112 ? 13.180 10.597 12.491 1.00 85.50 112 GLY A CA 1
ATOM 795 C C . GLY A 1 112 ? 11.676 10.310 12.502 1.00 85.50 112 GLY A C 1
ATOM 796 O O . GLY A 1 112 ? 10.926 11.059 13.128 1.00 85.50 112 GLY A O 1
ATOM 797 N N . GLN A 1 113 ? 11.214 9.277 11.797 1.00 90.62 113 GLN A N 1
ATOM 798 C CA . GLN A 1 113 ? 9.796 8.940 11.719 1.00 90.62 113 GLN A CA 1
ATOM 799 C C . GLN A 1 113 ? 9.313 8.196 12.966 1.00 90.62 113 GLN A C 1
ATOM 801 O O . GLN A 1 113 ? 9.960 7.276 13.462 1.00 90.62 113 GLN A O 1
ATOM 806 N N . ILE A 1 114 ? 8.123 8.564 13.432 1.00 94.31 114 ILE A N 1
ATOM 807 C CA . ILE A 1 114 ? 7.418 7.923 14.540 1.00 94.31 114 ILE A CA 1
ATOM 808 C C . ILE A 1 114 ? 6.448 6.902 13.940 1.00 94.31 114 ILE A C 1
ATOM 810 O O . ILE A 1 114 ? 5.244 7.149 13.829 1.00 94.31 114 ILE A O 1
ATOM 814 N N . TRP A 1 115 ? 6.993 5.776 13.475 1.00 95.12 115 TRP A N 1
ATOM 815 C CA . TRP A 1 115 ? 6.237 4.759 12.736 1.00 95.12 115 TRP A CA 1
ATOM 816 C C . TRP A 1 115 ? 5.081 4.162 13.534 1.00 95.12 115 TRP A C 1
ATOM 818 O O . TRP A 1 115 ? 4.028 3.904 12.954 1.00 95.12 115 TRP A O 1
ATOM 828 N N . ASP A 1 116 ? 5.252 4.021 14.848 1.00 96.75 116 ASP A N 1
ATOM 829 C CA . ASP A 1 116 ? 4.237 3.462 15.741 1.00 96.75 116 ASP A CA 1
ATOM 830 C C . ASP A 1 116 ? 2.943 4.287 15.704 1.00 96.75 116 ASP A C 1
ATOM 832 O O . ASP A 1 116 ? 1.873 3.724 15.492 1.00 96.75 116 ASP A O 1
ATOM 836 N N . THR A 1 117 ? 3.024 5.627 15.736 1.00 97.38 117 THR A N 1
ATOM 837 C CA . THR A 1 117 ? 1.835 6.489 15.587 1.00 97.38 117 THR A CA 1
ATOM 838 C C . THR A 1 117 ? 1.108 6.217 14.268 1.00 97.38 117 THR A C 1
ATOM 840 O O . THR A 1 117 ? -0.119 6.118 14.224 1.00 97.38 117 THR A O 1
ATOM 843 N N . ALA A 1 118 ? 1.847 6.102 13.162 1.00 97.56 118 ALA A N 1
ATOM 844 C CA . ALA A 1 118 ? 1.235 5.852 11.864 1.00 97.56 118 ALA A CA 1
ATOM 845 C C . ALA A 1 118 ? 0.643 4.435 11.763 1.00 97.56 118 ALA A C 1
ATOM 847 O O . ALA A 1 118 ? -0.397 4.265 11.123 1.00 97.56 118 ALA A O 1
ATOM 848 N N . ALA A 1 119 ? 1.251 3.446 12.422 1.00 97.88 119 ALA A N 1
ATOM 849 C CA . ALA A 1 119 ? 0.733 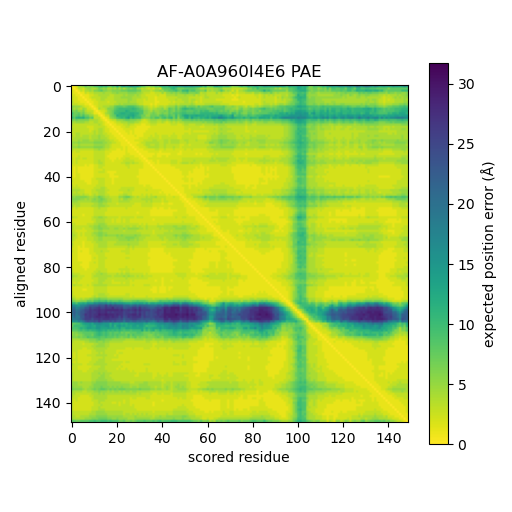2.087 12.519 1.00 97.88 119 ALA A CA 1
ATOM 850 C C . ALA A 1 119 ? -0.546 2.018 13.370 1.00 97.88 119 ALA A C 1
ATOM 852 O O . ALA A 1 119 ? -1.513 1.382 12.954 1.00 97.88 119 ALA A O 1
ATOM 853 N N . ASP A 1 120 ? -0.604 2.729 14.495 1.00 98.50 120 ASP A N 1
ATOM 854 C CA . ASP A 1 120 ? -1.777 2.781 15.374 1.00 98.50 120 ASP A CA 1
ATOM 855 C C . ASP A 1 120 ? -2.975 3.464 14.699 1.00 98.50 120 ASP A C 1
ATOM 857 O O . ASP A 1 120 ? -4.111 2.971 14.754 1.00 98.50 120 ASP A O 1
ATOM 861 N N . VAL A 1 121 ? -2.731 4.568 13.984 1.00 98.44 121 VAL A N 1
ATOM 862 C CA . VAL A 1 121 ? -3.763 5.225 13.168 1.00 98.44 121 VAL A CA 1
ATOM 863 C C . VAL A 1 121 ? -4.229 4.295 12.047 1.00 98.44 121 VAL A C 1
ATOM 865 O O . VAL A 1 121 ? -5.435 4.159 11.830 1.00 98.44 121 VAL A O 1
ATOM 868 N N . ALA A 1 122 ? -3.305 3.621 11.353 1.00 98.38 122 ALA A N 1
ATOM 869 C CA . ALA A 1 122 ? -3.651 2.657 10.311 1.00 98.38 122 ALA A CA 1
ATOM 870 C C . ALA A 1 122 ? -4.510 1.511 10.856 1.00 98.38 122 ALA A C 1
ATOM 872 O O . ALA A 1 122 ? -5.545 1.201 10.270 1.00 98.38 122 ALA A O 1
ATOM 873 N N . SER A 1 123 ? -4.120 0.933 11.994 1.00 98.25 123 SER A N 1
ATOM 874 C CA . SER A 1 123 ? -4.856 -0.125 12.690 1.00 98.25 123 SER A CA 1
ATOM 875 C C . SER A 1 123 ? -6.276 0.319 13.042 1.00 98.25 123 SER A C 1
ATOM 877 O O . SER A 1 123 ? -7.236 -0.395 12.760 1.00 98.25 123 SER A O 1
ATOM 879 N N . SER A 1 124 ? -6.437 1.544 13.549 1.00 98.50 124 SER A N 1
ATOM 880 C CA . SER A 1 124 ? -7.751 2.107 13.883 1.00 98.50 124 SER A CA 1
ATOM 881 C C . SER A 1 124 ? -8.645 2.282 12.648 1.00 98.50 124 SER A C 1
ATOM 883 O O . SER A 1 124 ? -9.818 1.911 12.669 1.00 98.50 124 SER A O 1
ATOM 885 N N . VAL A 1 125 ? -8.095 2.810 11.547 1.00 98.38 125 VAL A N 1
ATOM 886 C CA . VAL A 1 125 ? -8.840 3.000 10.288 1.00 98.38 125 VAL A CA 1
ATOM 887 C C . VAL A 1 125 ? -9.219 1.659 9.660 1.00 98.38 125 VAL A C 1
ATOM 889 O O . VAL A 1 125 ? -10.361 1.474 9.242 1.00 98.38 125 VAL A O 1
ATOM 892 N N . VAL A 1 126 ? -8.277 0.715 9.608 1.00 98.44 126 VAL A N 1
ATOM 893 C CA . VAL A 1 126 ? -8.508 -0.637 9.085 1.00 98.44 126 VAL A CA 1
ATOM 894 C C . VAL A 1 126 ? -9.544 -1.371 9.932 1.00 98.44 126 VAL A C 1
ATOM 896 O O . VAL A 1 126 ? -10.476 -1.947 9.378 1.00 98.44 126 VAL A O 1
ATOM 899 N N . GLY A 1 127 ? -9.439 -1.296 11.261 1.00 98.44 127 GLY A N 1
ATOM 900 C CA . GLY A 1 127 ? -10.410 -1.879 12.182 1.00 98.44 127 GLY A CA 1
ATOM 901 C C . GLY A 1 127 ? -11.821 -1.333 11.964 1.00 98.44 127 GLY A C 1
ATOM 902 O O . GLY A 1 127 ? -12.769 -2.111 11.911 1.00 98.44 127 GLY A O 1
ATOM 903 N N . GLY A 1 128 ? -11.962 -0.020 11.751 1.00 98.06 128 GLY A N 1
ATOM 904 C CA . GLY A 1 128 ? -13.246 0.596 11.405 1.00 98.06 128 GLY A CA 1
ATOM 905 C C . GLY A 1 128 ? -13.818 0.088 10.079 1.00 98.06 128 GLY A C 1
ATOM 906 O O . GLY A 1 128 ? -14.994 -0.255 10.014 1.00 98.06 128 GLY A O 1
ATOM 907 N N . LEU A 1 129 ? -12.981 -0.026 9.043 1.00 97.12 129 LEU A N 1
ATOM 908 C CA . LEU A 1 129 ? -13.392 -0.525 7.727 1.00 97.12 129 LEU A CA 1
ATOM 909 C C . LEU A 1 129 ? -13.816 -2.003 7.754 1.00 97.12 129 LEU A C 1
ATOM 911 O O . LEU A 1 129 ? -14.704 -2.397 7.005 1.00 97.12 129 LEU A O 1
ATOM 915 N N . ILE A 1 130 ? -13.182 -2.817 8.602 1.00 97.12 130 ILE A N 1
ATOM 916 C CA . ILE A 1 130 ? -13.552 -4.224 8.808 1.00 97.12 130 ILE A CA 1
ATOM 917 C C . ILE A 1 130 ? -14.855 -4.332 9.610 1.00 97.12 130 ILE A C 1
ATOM 919 O O . ILE A 1 130 ? -15.688 -5.185 9.312 1.00 97.12 130 ILE A O 1
ATOM 923 N N . ALA A 1 131 ? -15.028 -3.492 10.634 1.00 98.00 131 ALA A N 1
ATOM 924 C CA . ALA A 1 131 ? -16.199 -3.528 11.505 1.00 98.00 131 ALA A CA 1
ATOM 925 C C . ALA A 1 131 ? -17.486 -3.058 10.806 1.00 98.00 131 ALA A C 1
ATOM 927 O O . ALA A 1 131 ? -18.553 -3.602 11.084 1.00 98.00 131 ALA A O 1
ATOM 928 N N . ASP A 1 132 ? -17.384 -2.072 9.911 1.00 97.06 132 ASP A N 1
ATOM 929 C CA . ASP A 1 132 ? -18.501 -1.530 9.130 1.00 97.06 132 ASP A CA 1
ATOM 930 C C . ASP A 1 132 ? -18.102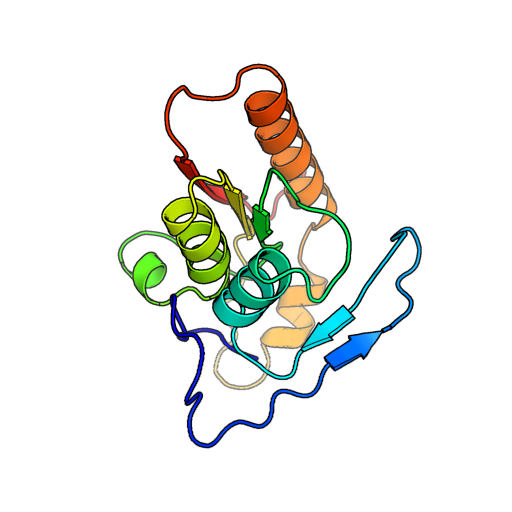 -1.396 7.646 1.00 97.06 132 ASP A C 1
ATOM 932 O O . A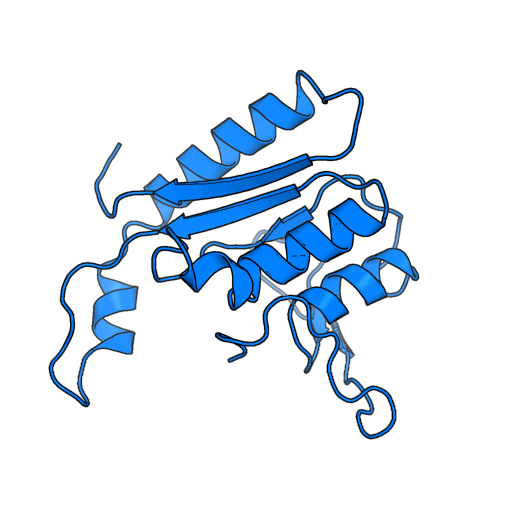SP A 1 132 ? -17.712 -0.315 7.184 1.00 97.06 132 ASP A O 1
ATOM 936 N N . PRO A 1 133 ? -18.109 -2.510 6.890 1.00 95.25 133 PRO A N 1
ATOM 937 C CA . PRO A 1 133 ? -17.665 -2.505 5.507 1.00 95.25 133 PRO A CA 1
ATOM 938 C C . PRO A 1 133 ? -18.662 -1.749 4.612 1.00 95.25 133 PRO A C 1
ATOM 940 O O . PRO A 1 133 ? -19.871 -1.988 4.678 1.00 95.25 133 PRO A O 1
ATOM 943 N N . PRO A 1 134 ? -18.183 -0.869 3.716 1.00 95.56 134 PRO A N 1
ATOM 944 C CA . PRO A 1 134 ? -19.048 -0.148 2.794 1.00 95.56 134 PRO A CA 1
ATOM 945 C C . PRO A 1 134 ? -19.689 -1.095 1.775 1.00 95.56 134 PRO A C 1
ATOM 947 O O . PRO A 1 134 ? -19.121 -2.125 1.415 1.00 95.56 134 PRO A O 1
ATOM 950 N N . ALA A 1 135 ? -20.857 -0.700 1.258 1.00 95.44 135 ALA A N 1
ATOM 951 C CA . ALA A 1 135 ? -21.578 -1.465 0.238 1.00 95.44 135 ALA A CA 1
ATOM 952 C C . ALA A 1 135 ? -20.770 -1.639 -1.063 1.00 95.44 135 ALA A C 1
ATOM 954 O O . ALA A 1 135 ? -20.835 -2.691 -1.695 1.00 95.44 135 ALA A O 1
ATOM 955 N N . ASP A 1 136 ? -19.994 -0.617 -1.432 1.00 96.88 136 ASP A N 1
ATOM 956 C CA . ASP A 1 136 ? -19.098 -0.624 -2.585 1.00 96.88 136 ASP A CA 1
ATOM 957 C C . ASP A 1 136 ? -17.639 -0.557 -2.134 1.00 96.88 136 ASP A C 1
ATOM 959 O O . ASP A 1 136 ? -17.307 0.100 -1.147 1.00 96.88 136 ASP A O 1
ATOM 963 N N . ALA A 1 137 ? -16.738 -1.162 -2.910 1.00 97.62 137 ALA A N 1
ATOM 964 C CA . ALA A 1 137 ? -15.310 -1.114 -2.624 1.00 97.62 137 ALA A CA 1
ATOM 965 C C . ALA A 1 137 ? -14.763 0.327 -2.633 1.00 97.62 137 ALA A C 1
ATOM 967 O O . ALA A 1 137 ? -14.930 1.087 -3.601 1.00 97.62 137 ALA A O 1
ATOM 968 N N . VAL A 1 138 ? -14.030 0.688 -1.578 1.00 98.06 138 VAL A N 1
ATOM 969 C CA . VAL A 1 138 ? -13.456 2.030 -1.387 1.00 98.06 138 VAL A CA 1
ATOM 970 C C . VAL A 1 138 ? -11.933 2.009 -1.357 1.00 98.06 138 VAL A C 1
ATOM 972 O O . VAL A 1 138 ? -11.304 1.012 -1.018 1.00 98.06 138 VAL A O 1
ATOM 975 N N . ALA A 1 139 ? -11.335 3.146 -1.702 1.00 98.00 139 ALA A N 1
ATOM 976 C CA . ALA A 1 139 ? -9.910 3.399 -1.539 1.00 98.00 139 ALA A CA 1
ATOM 977 C C . ALA A 1 139 ? -9.745 4.570 -0.568 1.00 98.00 139 ALA A C 1
ATOM 979 O O . ALA A 1 139 ? -10.100 5.701 -0.906 1.00 98.00 139 ALA A O 1
ATOM 980 N N . LEU A 1 140 ? -9.231 4.301 0.629 1.00 98.31 140 LEU A N 1
ATOM 981 C CA . LEU A 1 140 ? -8.964 5.316 1.645 1.00 98.31 140 LEU A CA 1
ATOM 982 C C . LEU A 1 140 ? -7.503 5.763 1.556 1.00 98.31 140 LEU A C 1
ATOM 984 O O . LEU A 1 140 ? -6.602 4.933 1.483 1.00 98.31 140 LEU A O 1
ATOM 988 N N . ASN A 1 141 ? -7.265 7.075 1.567 1.00 98.50 141 ASN A N 1
ATOM 989 C CA . ASN A 1 141 ? -5.927 7.668 1.589 1.00 98.50 141 ASN A CA 1
ATOM 990 C C . ASN A 1 141 ? -5.712 8.380 2.928 1.00 98.50 141 ASN A C 1
ATOM 992 O O . ASN A 1 141 ? -6.319 9.422 3.179 1.00 98.50 141 ASN A O 1
ATOM 996 N N . VAL A 1 142 ? -4.856 7.817 3.776 1.00 98.50 142 VAL A N 1
ATOM 997 C CA . VAL A 1 142 ? -4.592 8.275 5.142 1.00 98.50 142 VAL A CA 1
ATOM 998 C C . VAL A 1 142 ? -3.199 8.893 5.205 1.00 98.50 142 VAL A C 1
ATOM 1000 O O . VAL A 1 142 ? -2.206 8.259 4.854 1.00 98.50 142 VAL A O 1
ATOM 1003 N N . ASN A 1 143 ? -3.127 10.141 5.669 1.00 97.62 143 ASN A N 1
ATOM 1004 C CA . ASN A 1 143 ? -1.873 10.860 5.872 1.00 97.62 143 ASN A CA 1
ATOM 1005 C C . ASN A 1 143 ? -1.732 11.221 7.350 1.00 97.62 143 ASN A C 1
ATOM 1007 O O . ASN A 1 143 ? -2.555 11.963 7.883 1.00 97.62 143 ASN A O 1
ATOM 1011 N N . VAL A 1 144 ? -0.691 10.698 7.992 1.00 97.56 144 VAL A N 1
ATOM 1012 C CA . VAL A 1 144 ? -0.457 10.831 9.432 1.00 97.56 144 VAL A CA 1
ATOM 1013 C C . VAL A 1 144 ? 0.653 11.858 9.686 1.00 97.56 144 VAL A C 1
ATOM 1015 O O . VAL A 1 144 ? 1.700 11.780 9.041 1.00 97.56 144 VAL A O 1
ATOM 1018 N N . PRO A 1 145 ? 0.480 12.832 10.594 1.00 95.06 145 PRO A N 1
ATOM 1019 C CA . PRO A 1 145 ? 1.578 13.689 11.038 1.00 95.06 145 PRO A CA 1
ATOM 1020 C C . PRO A 1 145 ? 2.727 12.883 11.664 1.00 95.06 145 PRO A C 1
ATOM 1022 O O . PRO A 1 145 ? 2.511 11.824 12.252 1.00 95.06 145 PRO A O 1
ATOM 1025 N N . ASN A 1 146 ? 3.957 13.394 11.586 1.00 93.88 146 ASN A N 1
ATOM 1026 C CA . ASN A 1 146 ? 5.094 12.800 12.297 1.00 93.88 146 ASN A CA 1
ATOM 1027 C C . ASN A 1 146 ? 5.150 13.283 13.755 1.00 93.88 146 ASN A C 1
ATOM 1029 O O . ASN A 1 146 ? 6.047 14.034 14.131 1.00 93.88 146 ASN A O 1
ATOM 1033 N N . LEU A 1 147 ? 4.131 12.935 14.541 1.00 94.06 147 LEU A N 1
ATOM 1034 C CA . LEU A 1 147 ? 3.981 13.325 15.944 1.00 94.06 147 LEU A CA 1
ATOM 1035 C C . LEU A 1 147 ? 3.545 12.111 16.785 1.00 94.06 147 LEU A C 1
ATOM 1037 O O . LEU A 1 147 ? 2.954 11.183 16.228 1.00 94.06 147 LEU A O 1
ATOM 1041 N N . PRO A 1 148 ? 3.819 12.090 18.101 1.00 94.88 148 PRO A N 1
ATOM 1042 C CA . PRO A 1 148 ? 3.201 11.131 19.020 1.00 94.88 148 PRO A CA 1
ATOM 1043 C C . PRO A 1 148 ? 1.668 11.273 19.050 1.00 94.88 148 PRO A C 1
ATOM 1045 O O . PRO A 1 148 ? 1.155 12.353 18.744 1.00 94.88 148 PRO A O 1
ATOM 1048 N N . LEU A 1 149 ? 0.968 10.191 19.415 1.00 90.75 149 LEU A N 1
ATOM 1049 C CA . LEU A 1 149 ? -0.480 10.186 19.677 1.00 90.75 149 LEU A CA 1
ATOM 1050 C C . LEU A 1 149 ? -0.869 11.009 20.913 1.00 90.75 149 LEU A C 1
ATOM 1052 O O . LEU A 1 149 ? -0.076 11.042 21.883 1.00 90.75 149 LEU A O 1
#

Foldseek 3Di:
DQQQVALPFPPVVPDPWDKDWDDDPPDPTDMDIPTQLNNVLVCVCVQNRHDHDQEDEFDAAEAACDDPSNRRGSLLSNQVSCQVVQHAYERHYEHWPDDDDPDPPDVVRVVLAPVVQSVVVSCVVVVVCVVDPDPTHYYHYYYHYRDDD

Secondary structure (DSSP, 8-state):
--TT-TT----TTT----EEEE--TT-S-EEEESS-HHHHHHHHHTTTTSS--SEEEEEEEES---GGGGGG-HHHHHHHHHHTTT-EEEEEEE------STTS-HHHHHHT--HHHHHHHHHHHHHHHHHS--SS--EEEEEE-SS--